Protein AF-A0AA50DZ12-F1 (afdb_monomer_lite)

Secondary structure (DSSP, 8-state):
---BS--EEE--TT---EE--BS--EEEEEEEEE-TT-S---EES--EEEEEEEEEEEE-HHHHHHH-TTTSEEEEESSS-EEEE-S--EEEEEEE-SS-EEEEEEETTEEEEEETTSEEEESSS-----S----TTSS--PPPPP-

Structure (mmCIF, N/CA/C/O backbone):
data_AF-A0AA50DZ12-F1
#
_entry.id   AF-A0AA50DZ12-F1
#
loop_
_atom_site.group_PDB
_atom_site.id
_atom_site.type_symbol
_atom_site.label_atom_id
_atom_site.label_alt_id
_atom_site.label_comp_id
_atom_site.label_asym_id
_atom_site.label_entity_id
_atom_site.label_seq_id
_atom_site.pdbx_PDB_ins_code
_atom_site.Cartn_x
_atom_site.Cartn_y
_atom_site.Cartn_z
_atom_site.occupancy
_atom_site.B_iso_or_equiv
_atom_site.auth_seq_id
_atom_site.auth_comp_id
_atom_site.auth_asym_id
_atom_site.auth_atom_id
_atom_site.pdbx_PDB_model_num
ATOM 1 N N . MET A 1 1 ? 5.243 1.453 -15.939 1.00 76.94 1 MET A N 1
ATOM 2 C CA . MET A 1 1 ? 5.339 -0.007 -15.763 1.00 76.94 1 MET A CA 1
ATOM 3 C C . MET A 1 1 ? 6.751 -0.327 -15.329 1.00 76.94 1 MET A C 1
ATOM 5 O O . MET A 1 1 ? 7.666 0.182 -15.977 1.00 76.94 1 MET A O 1
ATOM 9 N N . GLY A 1 2 ? 6.891 -1.095 -14.254 1.00 80.69 2 GLY A N 1
ATOM 10 C CA . GLY A 1 2 ? 8.146 -1.682 -13.811 1.00 80.69 2 GLY A CA 1
ATOM 11 C C . GLY A 1 2 ? 8.446 -3.001 -14.532 1.00 80.69 2 GLY A C 1
ATOM 12 O O . GLY A 1 2 ? 7.664 -3.482 -15.363 1.00 80.69 2 GLY A O 1
ATOM 13 N N . GLY A 1 3 ? 9.665 -3.485 -14.344 1.00 90.25 3 GLY A N 1
ATOM 14 C CA . GLY A 1 3 ? 10.251 -4.635 -15.013 1.00 90.25 3 GLY A CA 1
ATOM 15 C C . GLY A 1 3 ? 10.474 -5.797 -14.050 1.00 90.25 3 GLY A C 1
ATOM 16 O O . GLY A 1 3 ? 9.544 -6.297 -13.432 1.00 90.25 3 GLY A O 1
ATOM 17 N N . LEU A 1 4 ? 11.707 -6.309 -14.026 1.00 93.56 4 LEU A N 1
ATOM 18 C CA . LEU A 1 4 ? 12.169 -7.227 -12.986 1.00 93.56 4 LEU A CA 1
ATOM 19 C C . LEU A 1 4 ? 12.977 -6.428 -11.963 1.00 93.56 4 LEU A C 1
ATOM 21 O O . LEU A 1 4 ? 13.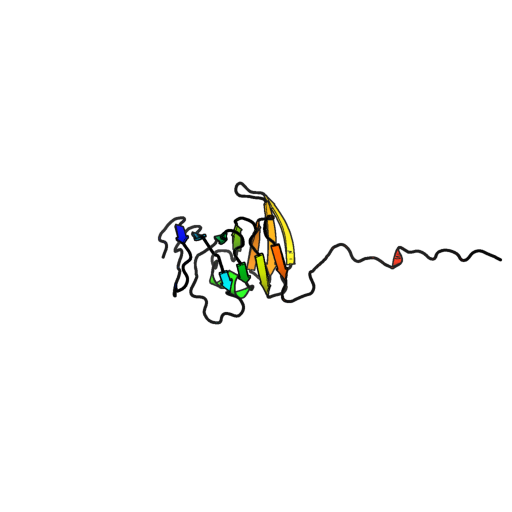810 -5.616 -12.371 1.00 93.56 4 LEU A O 1
ATOM 25 N N . GLY A 1 5 ? 12.861 -6.799 -10.692 1.00 95.50 5 GLY A N 1
ATOM 26 C CA . GLY A 1 5 ? 13.507 -6.113 -9.579 1.00 95.50 5 GLY A CA 1
ATOM 27 C C . GLY A 1 5 ? 12.595 -5.057 -8.967 1.00 95.50 5 GLY A C 1
ATOM 28 O O . GLY A 1 5 ? 11.458 -4.912 -9.381 1.00 95.50 5 GLY A O 1
ATOM 29 N N . ASP A 1 6 ? 13.121 -4.357 -7.971 1.00 96.81 6 ASP A N 1
ATOM 30 C CA . ASP A 1 6 ? 12.365 -3.374 -7.198 1.00 96.81 6 ASP A CA 1
ATOM 31 C C . ASP A 1 6 ? 12.339 -2.034 -7.949 1.00 96.81 6 ASP A C 1
ATOM 33 O O . ASP A 1 6 ? 13.391 -1.422 -8.181 1.00 96.81 6 ASP A O 1
ATOM 37 N N . ASP A 1 7 ? 11.152 -1.575 -8.338 1.00 97.31 7 ASP A N 1
ATOM 38 C CA . ASP A 1 7 ? 10.948 -0.342 -9.090 1.00 97.31 7 ASP A CA 1
ATOM 39 C C . ASP A 1 7 ? 10.317 0.775 -8.246 1.00 97.31 7 ASP A C 1
ATOM 41 O O . ASP A 1 7 ? 9.505 0.558 -7.349 1.00 97.31 7 ASP A O 1
ATOM 45 N N . ILE A 1 8 ? 10.655 2.024 -8.585 1.00 96.38 8 ILE A N 1
ATOM 46 C CA . ILE A 1 8 ? 9.970 3.218 -8.072 1.00 96.38 8 ILE A CA 1
ATOM 47 C C . ILE A 1 8 ? 9.188 3.853 -9.217 1.00 96.38 8 ILE A C 1
ATOM 49 O O . ILE A 1 8 ? 9.763 4.380 -10.175 1.00 96.38 8 ILE A O 1
ATOM 53 N N . ILE A 1 9 ? 7.867 3.848 -9.090 1.00 95.31 9 ILE A N 1
ATOM 54 C CA . ILE A 1 9 ? 6.932 4.460 -10.027 1.00 95.31 9 ILE A CA 1
ATOM 55 C C . ILE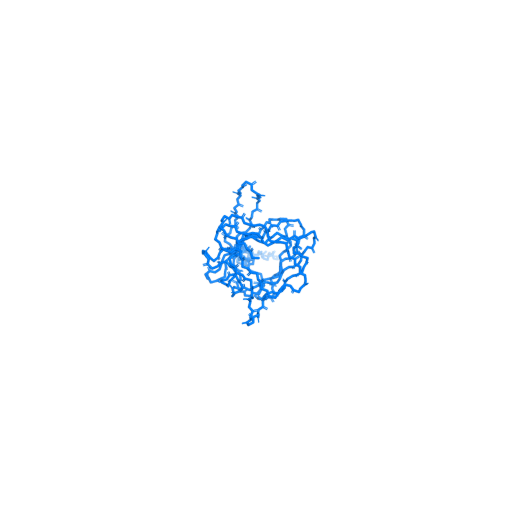 A 1 9 ? 6.376 5.722 -9.375 1.00 95.31 9 ILE A C 1
ATOM 57 O O . ILE A 1 9 ? 5.770 5.668 -8.312 1.00 95.31 9 ILE A O 1
ATOM 61 N N . TRP A 1 10 ? 6.582 6.878 -10.001 1.00 93.44 10 TRP A N 1
ATOM 62 C CA . TRP A 1 10 ? 6.047 8.140 -9.492 1.00 93.44 10 TRP A CA 1
ATOM 63 C C . TRP A 1 10 ? 4.591 8.312 -9.906 1.00 93.44 10 TRP A C 1
ATOM 65 O O . TRP A 1 10 ? 4.285 8.290 -11.096 1.00 93.44 10 TRP A O 1
ATOM 75 N N . TRP A 1 11 ? 3.723 8.515 -8.919 1.00 90.62 11 TRP A N 1
ATOM 76 C CA . TRP A 1 11 ? 2.309 8.791 -9.114 1.00 90.62 11 TRP A CA 1
ATOM 77 C C . TRP A 1 11 ? 2.101 10.091 -9.895 1.00 90.62 11 TRP A C 1
ATOM 79 O O . TRP A 1 11 ? 2.630 11.146 -9.531 1.00 90.62 11 TRP A O 1
ATOM 89 N N . SER A 1 12 ? 1.274 10.032 -10.938 1.00 84.00 12 SER A N 1
ATOM 90 C CA . SER A 1 12 ? 0.766 11.205 -11.636 1.00 84.00 12 SER A CA 1
ATOM 91 C C . SER A 1 12 ? -0.750 11.131 -11.790 1.00 84.00 12 SER A C 1
ATOM 93 O O . SER A 1 12 ? -1.331 10.096 -12.113 1.00 84.00 12 SER A O 1
ATOM 95 N N . LEU A 1 13 ? -1.415 12.278 -11.630 1.00 69.94 13 LEU A N 1
ATOM 96 C CA . LEU A 1 13 ? -2.833 12.397 -11.957 1.00 69.94 13 LEU A CA 1
ATOM 97 C C . LEU A 1 13 ? -3.034 12.102 -13.453 1.00 69.94 13 LEU A C 1
ATOM 99 O O . LEU A 1 13 ? -2.481 12.803 -14.302 1.00 69.94 13 LEU A O 1
ATOM 103 N N . GLY A 1 14 ? -3.837 11.081 -13.760 1.00 66.00 14 GLY A N 1
ATOM 104 C CA . GLY A 1 14 ? -4.123 10.638 -15.129 1.00 66.00 14 GLY A CA 1
ATOM 105 C C . GLY A 1 14 ? -3.390 9.370 -15.573 1.00 66.00 14 GLY A C 1
ATOM 106 O O . GLY A 1 14 ? -3.502 9.006 -16.742 1.00 66.00 14 GLY A O 1
ATOM 107 N N . ASP A 1 15 ? -2.660 8.695 -14.681 1.00 69.50 15 ASP A N 1
ATOM 108 C CA . ASP A 1 15 ? -2.158 7.352 -14.967 1.00 69.50 15 ASP A CA 1
ATOM 109 C C . ASP A 1 15 ? -3.325 6.354 -15.004 1.00 69.50 15 ASP A C 1
ATOM 111 O O . ASP A 1 15 ? -3.894 5.983 -13.979 1.00 69.50 15 ASP A O 1
ATOM 115 N N . ASP A 1 16 ? -3.686 5.918 -16.212 1.00 72.50 16 ASP A N 1
ATOM 116 C CA . ASP A 1 16 ? -4.801 4.987 -16.425 1.00 72.50 16 ASP A CA 1
ATOM 117 C C . ASP A 1 16 ? -4.441 3.535 -16.066 1.00 72.50 16 ASP A C 1
ATOM 119 O O . ASP A 1 16 ? -5.340 2.708 -15.899 1.00 72.50 16 ASP A O 1
ATOM 123 N N . PHE A 1 17 ? -3.143 3.207 -15.996 1.00 89.12 17 PHE A N 1
ATOM 124 C CA . PHE A 1 17 ? -2.638 1.860 -15.721 1.00 89.12 17 PHE A CA 1
ATOM 125 C C . PHE A 1 17 ? -1.211 1.866 -15.151 1.00 89.12 17 PHE A C 1
ATOM 127 O O . PHE A 1 17 ? -0.288 2.414 -15.761 1.00 89.12 17 PHE A O 1
ATOM 134 N N . ILE A 1 18 ? -1.018 1.179 -14.025 1.00 92.69 18 ILE A N 1
ATOM 135 C CA . ILE A 1 18 ? 0.263 0.972 -13.348 1.00 92.69 18 ILE A CA 1
ATOM 136 C C . ILE A 1 18 ? 0.452 -0.528 -13.095 1.00 92.69 18 ILE A C 1
ATOM 138 O O . ILE A 1 18 ? -0.447 -1.224 -12.632 1.00 92.69 18 ILE A O 1
ATOM 142 N N . ASP A 1 19 ? 1.647 -1.015 -13.403 1.00 94.38 19 ASP A N 1
ATOM 143 C CA . ASP A 1 19 ? 2.075 -2.397 -13.184 1.00 94.38 19 ASP A CA 1
ATOM 144 C C . ASP A 1 19 ? 3.520 -2.340 -12.701 1.00 94.38 19 ASP A C 1
ATOM 146 O O . ASP A 1 19 ? 4.350 -1.816 -13.453 1.00 94.38 19 ASP A O 1
ATOM 150 N N . GLY A 1 20 ? 3.808 -2.772 -11.473 1.00 95.50 20 GLY A N 1
ATOM 151 C CA . GLY A 1 20 ? 5.180 -2.814 -10.949 1.00 95.50 20 GLY A CA 1
ATOM 152 C C . GLY A 1 20 ? 6.013 -3.933 -11.566 1.00 95.50 20 GLY A C 1
ATOM 153 O O . GLY A 1 20 ? 7.197 -3.757 -11.804 1.00 95.50 20 GLY A O 1
ATOM 154 N N . GLY A 1 21 ? 5.371 -5.003 -12.037 1.00 95.38 21 GLY A N 1
ATOM 155 C CA . GLY A 1 21 ? 6.087 -6.135 -12.606 1.00 95.38 21 GLY A CA 1
ATOM 156 C C . GLY A 1 21 ? 6.418 -7.152 -11.524 1.00 95.38 21 GLY A C 1
ATOM 157 O O . GLY A 1 21 ? 5.502 -7.675 -10.897 1.00 95.38 21 GLY A O 1
ATOM 158 N N . GLY A 1 22 ? 7.684 -7.548 -11.403 1.00 93.81 22 GLY A N 1
ATOM 159 C CA . GLY A 1 22 ? 8.094 -8.521 -10.393 1.00 93.81 22 GLY A CA 1
ATOM 160 C C . GLY A 1 22 ? 9.244 -7.994 -9.560 1.00 93.81 22 GLY A C 1
ATOM 161 O O . GLY A 1 22 ? 10.278 -7.662 -10.122 1.00 93.81 22 GLY A O 1
ATOM 162 N N . 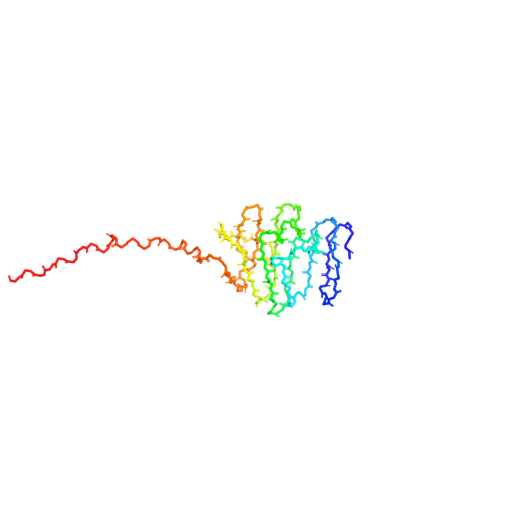GLY A 1 23 ? 9.117 -8.051 -8.242 1.00 95.50 23 GLY A N 1
ATOM 163 C CA . GLY A 1 23 ? 10.026 -7.402 -7.304 1.00 95.50 23 GLY A CA 1
ATOM 164 C C . GLY A 1 23 ? 9.233 -6.965 -6.080 1.00 95.50 23 GLY A C 1
ATOM 165 O O . GLY A 1 23 ? 8.169 -7.520 -5.816 1.00 95.50 23 GLY A O 1
ATOM 166 N N . THR A 1 24 ? 9.770 -6.024 -5.314 1.00 95.81 24 THR A N 1
ATOM 167 C CA . THR A 1 24 ? 9.013 -5.229 -4.342 1.00 95.81 24 THR A CA 1
ATOM 168 C C . THR A 1 24 ? 8.953 -3.798 -4.850 1.00 95.81 24 THR A C 1
ATOM 170 O O . THR A 1 24 ? 9.940 -3.066 -4.785 1.00 95.81 24 THR A O 1
ATOM 173 N N . ASP A 1 25 ? 7.798 -3.403 -5.366 1.00 97.69 25 ASP A N 1
ATOM 174 C CA . ASP A 1 25 ? 7.641 -2.164 -6.115 1.00 97.69 25 ASP A CA 1
ATOM 175 C C . ASP A 1 25 ? 6.987 -1.061 -5.280 1.00 97.69 25 ASP A C 1
ATOM 177 O O . ASP A 1 25 ? 6.135 -1.295 -4.417 1.00 97.69 25 ASP A O 1
ATOM 181 N N . THR A 1 26 ? 7.388 0.181 -5.550 1.00 97.31 26 THR A N 1
ATOM 182 C CA . THR A 1 26 ? 6.925 1.378 -4.844 1.00 97.31 26 THR A CA 1
ATOM 183 C C . THR A 1 26 ? 6.158 2.314 -5.768 1.00 97.31 26 THR A C 1
ATOM 185 O O . THR A 1 26 ? 6.696 2.790 -6.768 1.00 97.31 26 THR A O 1
ATOM 188 N N . LEU A 1 27 ? 4.932 2.674 -5.386 1.00 96.75 27 LEU A N 1
ATOM 189 C CA . LEU A 1 27 ? 4.218 3.824 -5.938 1.00 96.75 27 LEU A CA 1
ATOM 190 C C . LEU A 1 27 ? 4.481 5.052 -5.057 1.00 96.75 27 LEU A C 1
ATOM 192 O O . LEU A 1 27 ? 4.040 5.110 -3.911 1.00 96.75 27 LEU A O 1
ATOM 196 N N . ALA A 1 28 ? 5.211 6.030 -5.589 1.00 96.00 28 ALA A N 1
ATOM 197 C CA . ALA A 1 28 ? 5.754 7.155 -4.834 1.00 96.00 28 ALA A CA 1
ATOM 198 C C . ALA A 1 28 ? 5.119 8.506 -5.167 1.00 96.00 28 ALA A C 1
ATOM 200 O O . ALA A 1 28 ? 4.686 8.754 -6.290 1.00 96.00 28 ALA A O 1
ATOM 201 N N . GLY A 1 29 ? 5.140 9.420 -4.194 1.00 94.69 29 GLY A N 1
ATOM 202 C CA . GLY A 1 29 ? 4.676 10.799 -4.367 1.00 94.69 29 GLY A CA 1
ATOM 203 C C . GLY A 1 29 ? 3.154 10.924 -4.390 1.00 94.69 29 GLY A C 1
ATOM 204 O O . GLY A 1 29 ? 2.613 11.825 -5.033 1.00 94.69 29 GLY A O 1
ATOM 205 N N . ILE A 1 30 ? 2.454 10.015 -3.711 1.00 94.50 30 ILE A N 1
ATOM 206 C CA . ILE A 1 30 ? 0.995 10.012 -3.670 1.00 94.50 30 ILE A CA 1
ATOM 207 C C . ILE A 1 30 ? 0.515 11.208 -2.843 1.00 94.50 30 ILE A C 1
ATOM 209 O O . ILE A 1 30 ? 0.683 11.241 -1.626 1.00 94.50 30 ILE A O 1
ATOM 213 N N . GLN A 1 31 ? -0.086 12.195 -3.511 1.00 93.56 31 GLN A N 1
ATOM 214 C CA . GLN A 1 31 ? -0.751 13.317 -2.842 1.00 93.56 31 GLN A CA 1
ATOM 215 C C . GLN A 1 31 ? -2.208 12.995 -2.499 1.00 93.56 31 GLN A C 1
ATOM 217 O O . GLN A 1 31 ? -2.703 13.406 -1.456 1.00 93.56 31 GLN A O 1
ATOM 222 N N . LEU A 1 32 ? -2.898 12.310 -3.411 1.00 92.06 32 LEU A N 1
ATOM 223 C CA . LEU A 1 32 ? -4.284 11.888 -3.261 1.00 92.06 32 LEU A CA 1
ATOM 224 C C . LEU A 1 32 ? -4.517 10.657 -4.135 1.00 92.06 32 LEU A C 1
ATOM 226 O O . LEU A 1 32 ? -4.278 10.717 -5.346 1.00 92.06 32 LEU A O 1
ATOM 230 N N . LEU A 1 33 ? -5.010 9.575 -3.538 1.00 91.94 33 LEU A N 1
ATOM 231 C CA . LEU A 1 33 ? -5.410 8.364 -4.250 1.00 91.94 33 LEU A CA 1
ATOM 232 C C . LEU A 1 33 ? -6.570 7.680 -3.518 1.00 91.94 33 LEU A C 1
ATOM 234 O O . LEU A 1 33 ? -6.435 7.248 -2.379 1.00 91.94 33 LEU A O 1
ATOM 238 N N . ASN A 1 34 ? -7.718 7.563 -4.180 1.00 92.12 34 ASN A N 1
ATOM 239 C CA . ASN A 1 34 ? -8.863 6.825 -3.655 1.00 92.12 34 ASN A CA 1
ATOM 240 C C . ASN A 1 34 ? -9.065 5.555 -4.479 1.00 92.12 34 ASN A C 1
ATOM 242 O O . ASN A 1 34 ? -9.272 5.630 -5.691 1.00 92.12 34 ASN A O 1
ATOM 246 N N . LEU A 1 35 ? -8.987 4.412 -3.809 1.00 91.94 35 LEU A N 1
ATOM 247 C CA . LEU A 1 35 ? -9.143 3.088 -4.401 1.00 91.94 35 LEU A CA 1
ATOM 248 C C . LEU A 1 35 ? -10.301 2.304 -3.788 1.00 91.94 35 LEU A C 1
ATOM 250 O O . LEU A 1 35 ? -10.641 1.243 -4.305 1.00 91.94 35 LEU A O 1
ATOM 254 N N . ALA A 1 36 ? -10.904 2.815 -2.717 1.00 86.38 36 ALA A N 1
ATOM 255 C CA . ALA A 1 36 ? -11.984 2.125 -2.044 1.00 86.38 36 ALA A CA 1
ATOM 256 C C . ALA A 1 36 ? -13.258 2.115 -2.896 1.00 86.38 36 ALA A C 1
ATOM 258 O O . ALA A 1 36 ? -13.565 3.085 -3.593 1.00 86.38 36 ALA A O 1
ATOM 259 N N . GLU A 1 37 ? -13.990 1.004 -2.838 1.00 82.31 37 GLU A N 1
ATOM 260 C CA . GLU A 1 37 ? -15.198 0.722 -3.621 1.00 82.31 37 GLU A CA 1
ATOM 261 C C . GLU A 1 37 ? -14.992 0.833 -5.147 1.00 82.31 37 GLU A C 1
ATOM 263 O O . GLU A 1 37 ? -15.956 0.889 -5.916 1.00 82.31 37 GLU A O 1
ATOM 268 N N . SER A 1 38 ? -13.740 0.861 -5.617 1.00 81.44 38 SER A N 1
ATOM 269 C CA . SER A 1 38 ? -13.442 0.965 -7.041 1.00 81.44 38 SER A CA 1
ATOM 270 C C . SER A 1 38 ? -13.681 -0.374 -7.736 1.00 81.44 38 SER A C 1
ATOM 272 O O . SER A 1 38 ? -12.988 -1.359 -7.488 1.00 81.44 38 SER A O 1
ATOM 274 N N . GLU A 1 39 ? -14.629 -0.406 -8.675 1.00 72.88 39 GLU A N 1
ATOM 275 C CA . GLU A 1 39 ? -14.889 -1.593 -9.504 1.00 72.88 39 GLU A CA 1
ATOM 276 C C . GLU A 1 39 ? -13.747 -1.890 -10.495 1.00 72.88 39 GLU A C 1
ATOM 278 O O . GLU A 1 39 ? -13.651 -2.997 -11.029 1.00 72.88 39 GLU A O 1
ATOM 283 N N . THR A 1 40 ? -12.878 -0.908 -10.761 1.00 77.69 40 THR A N 1
ATOM 284 C CA . THR A 1 40 ? -11.760 -1.027 -11.704 1.00 77.69 40 THR A CA 1
ATOM 285 C C . THR A 1 40 ? -10.497 -0.410 -11.120 1.00 77.69 40 THR A C 1
ATOM 287 O O . THR A 1 40 ? -10.258 0.793 -11.244 1.00 77.69 40 THR A O 1
ATOM 290 N N . ILE A 1 41 ? -9.666 -1.248 -10.506 1.00 83.12 41 ILE A N 1
ATOM 291 C CA . ILE A 1 41 ? -8.330 -0.866 -10.050 1.00 83.12 41 ILE A CA 1
ATOM 292 C C . ILE A 1 41 ? -7.326 -1.274 -11.125 1.00 83.12 41 ILE A C 1
ATOM 294 O O . ILE A 1 41 ? -7.123 -2.456 -11.389 1.00 83.12 41 ILE A O 1
ATOM 298 N N . ASN A 1 42 ? -6.704 -0.279 -11.755 1.00 88.94 42 ASN A N 1
ATOM 299 C CA . ASN A 1 42 ? -5.704 -0.477 -12.808 1.00 88.94 42 ASN A CA 1
ATOM 300 C C . ASN A 1 42 ? -4.265 -0.340 -12.284 1.00 88.94 42 ASN A C 1
ATOM 302 O O . ASN A 1 42 ? -3.355 -0.056 -13.057 1.00 88.94 42 ASN A O 1
ATOM 306 N N . ILE A 1 43 ? -4.067 -0.505 -10.978 1.00 92.75 43 ILE A N 1
ATOM 307 C CA 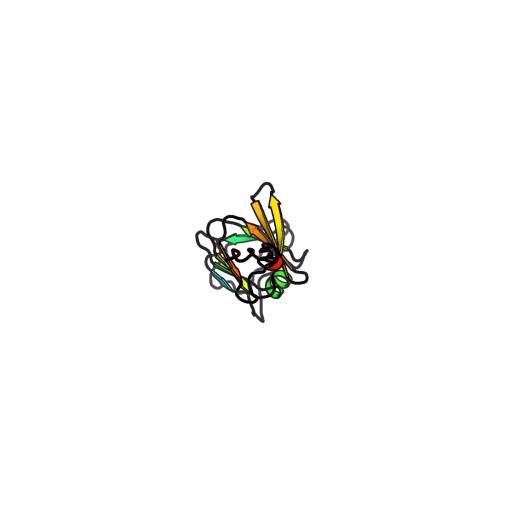. ILE A 1 43 ? -2.766 -0.506 -10.307 1.00 92.75 43 ILE A CA 1
ATOM 308 C C . ILE A 1 43 ? -2.537 -1.930 -9.798 1.00 92.75 43 ILE A C 1
ATOM 310 O O . ILE A 1 43 ? -3.425 -2.481 -9.150 1.00 92.75 43 ILE A O 1
ATOM 314 N N . LYS A 1 44 ? -1.390 -2.540 -10.104 1.00 94.06 44 LYS A N 1
ATOM 315 C CA . LYS A 1 44 ? -1.046 -3.888 -9.629 1.00 94.06 44 LYS A CA 1
ATOM 316 C C . LYS A 1 44 ? 0.457 -4.107 -9.497 1.00 94.06 44 LYS A C 1
ATOM 318 O O . LYS A 1 44 ? 1.232 -3.405 -10.144 1.00 94.06 44 LYS A O 1
ATOM 323 N N . GLY A 1 45 ? 0.822 -5.118 -8.713 1.00 96.12 45 GLY A N 1
ATOM 324 C CA . GLY A 1 45 ? 2.210 -5.436 -8.380 1.00 96.12 45 GLY A CA 1
ATOM 325 C C . GLY A 1 45 ? 2.877 -4.254 -7.695 1.00 96.12 45 GLY A C 1
ATOM 326 O O . GLY A 1 45 ? 3.877 -3.778 -8.195 1.00 96.12 45 GLY A O 1
ATOM 327 N N . ILE A 1 46 ? 2.225 -3.665 -6.692 1.00 97.62 46 ILE A N 1
ATOM 328 C CA . ILE A 1 46 ? 2.808 -2.600 -5.877 1.00 97.62 46 ILE A CA 1
ATOM 329 C C . ILE A 1 46 ? 2.663 -3.010 -4.421 1.00 97.62 46 ILE A C 1
ATOM 331 O O . ILE A 1 46 ? 1.549 -3.130 -3.915 1.00 97.62 46 ILE A O 1
ATOM 335 N N . GLU A 1 47 ? 3.784 -3.159 -3.732 1.00 97.81 47 GLU A N 1
ATOM 336 C CA . GLU A 1 47 ? 3.825 -3.597 -2.337 1.00 97.81 47 GLU A CA 1
ATOM 337 C C . GLU A 1 47 ? 4.031 -2.418 -1.382 1.00 97.81 47 GLU A C 1
ATOM 339 O O . GLU A 1 47 ? 3.760 -2.539 -0.185 1.00 97.81 47 GLU A O 1
ATOM 344 N N . ILE A 1 48 ? 4.480 -1.270 -1.901 1.00 97.62 48 ILE A N 1
ATOM 345 C CA . ILE A 1 48 ? 4.762 -0.069 -1.117 1.00 97.62 48 ILE A CA 1
ATOM 346 C C . ILE A 1 48 ? 4.061 1.149 -1.717 1.00 97.62 48 ILE A C 1
ATOM 348 O O . ILE A 1 48 ? 4.257 1.511 -2.877 1.00 97.62 48 ILE A O 1
ATOM 352 N N . PHE A 1 49 ? 3.290 1.846 -0.891 1.00 97.81 49 PHE A N 1
ATOM 353 C CA . PHE A 1 49 ? 2.833 3.205 -1.150 1.00 97.81 49 PHE A CA 1
ATOM 354 C C . PHE A 1 49 ? 3.684 4.185 -0.355 1.00 97.81 49 PHE A C 1
ATOM 356 O O . PHE A 1 49 ? 3.660 4.189 0.871 1.00 97.81 49 PHE A O 1
ATOM 363 N N . GLN A 1 50 ? 4.392 5.055 -1.067 1.00 97.06 50 GLN A N 1
ATOM 364 C CA . GLN A 1 50 ? 5.154 6.150 -0.486 1.00 97.06 50 GLN A CA 1
ATOM 365 C C . GLN A 1 50 ? 4.365 7.451 -0.671 1.00 97.06 50 GLN A C 1
ATOM 367 O O . GLN A 1 50 ? 4.286 8.009 -1.776 1.00 97.06 50 GLN A O 1
ATOM 372 N N . LEU A 1 51 ? 3.772 7.942 0.417 1.00 96.88 51 LEU A N 1
ATOM 373 C CA . LEU A 1 51 ? 2.988 9.174 0.414 1.00 96.88 51 LEU A CA 1
ATOM 374 C C . LEU A 1 51 ? 3.893 10.402 0.260 1.00 96.88 51 LEU A C 1
ATOM 376 O O . LEU A 1 51 ? 5.044 10.417 0.706 1.00 96.88 51 LEU A O 1
ATOM 380 N N . ALA A 1 52 ? 3.364 11.438 -0.394 1.00 94.56 52 ALA A N 1
ATOM 381 C CA . ALA A 1 52 ? 3.917 12.785 -0.299 1.00 94.56 52 ALA A CA 1
ATOM 382 C C . ALA A 1 52 ? 3.603 13.392 1.084 1.00 94.56 52 ALA A C 1
ATOM 384 O O . ALA A 1 52 ? 2.778 12.858 1.824 1.00 94.56 52 ALA A O 1
ATOM 385 N N . ASP A 1 53 ? 4.229 14.526 1.418 1.00 92.62 53 ASP A N 1
ATOM 386 C CA . ASP A 1 53 ? 3.903 15.271 2.644 1.00 92.62 53 ASP A CA 1
ATOM 387 C C . ASP A 1 53 ? 2.408 15.627 2.670 1.00 92.62 53 ASP A C 1
ATOM 389 O O . ASP A 1 53 ? 1.875 16.177 1.698 1.00 92.62 53 ASP A O 1
ATOM 393 N N . ALA A 1 54 ? 1.733 15.266 3.763 1.00 93.94 54 ALA A N 1
ATOM 394 C CA . ALA A 1 54 ? 0.278 15.367 3.903 1.00 93.94 54 ALA A CA 1
ATOM 395 C C . ALA A 1 54 ? -0.514 14.682 2.764 1.00 93.94 54 ALA A C 1
ATOM 397 O O . ALA A 1 54 ? -1.576 15.155 2.356 1.00 93.94 54 ALA A O 1
ATOM 398 N N . GLY A 1 55 ? 0.020 13.593 2.203 1.00 95.25 55 GLY A N 1
ATOM 399 C CA . GLY A 1 55 ? -0.666 12.775 1.209 1.00 95.25 55 GLY A CA 1
ATOM 400 C C . GLY A 1 55 ? -1.868 12.036 1.797 1.00 95.25 55 GLY A C 1
ATOM 401 O O . GLY A 1 55 ? -1.846 11.614 2.951 1.00 95.25 55 GLY A O 1
ATOM 402 N N . GLU A 1 56 ? -2.911 11.848 0.995 1.00 95.56 56 GLU A N 1
ATOM 403 C CA . GLU A 1 56 ? -4.136 11.165 1.413 1.00 95.56 56 GLU A CA 1
ATOM 404 C C . GLU A 1 56 ? -4.387 9.910 0.576 1.00 95.56 56 GLU A C 1
ATOM 406 O O . GLU A 1 56 ? -4.339 9.944 -0.659 1.00 95.56 56 GLU A O 1
ATOM 411 N N . VAL A 1 57 ? -4.713 8.804 1.244 1.00 96.06 57 VAL A N 1
ATOM 412 C CA . VAL A 1 57 ? -5.156 7.578 0.573 1.00 96.06 57 VAL A CA 1
ATOM 413 C C . VAL A 1 57 ? -6.425 7.023 1.191 1.00 96.06 57 VAL A C 1
ATOM 415 O O . VAL A 1 57 ? -6.597 7.048 2.406 1.00 96.06 57 VAL A O 1
ATOM 418 N N . VAL A 1 58 ? -7.316 6.509 0.348 1.00 95.38 58 VAL A N 1
ATOM 419 C CA . VAL A 1 58 ? -8.542 5.825 0.773 1.00 95.38 58 VAL A CA 1
ATOM 420 C C . VAL A 1 58 ? -8.495 4.395 0.255 1.00 95.38 58 VAL A C 1
ATOM 422 O O . VAL A 1 58 ? -8.379 4.182 -0.955 1.00 95.38 58 VAL A O 1
ATOM 425 N N . LEU A 1 59 ? -8.557 3.429 1.169 1.00 96.25 59 LEU A N 1
ATOM 426 C CA . LEU A 1 59 ? -8.337 2.010 0.895 1.00 96.25 59 LEU A CA 1
ATOM 427 C C . LEU A 1 59 ? -9.446 1.150 1.503 1.00 96.25 59 LEU A C 1
ATOM 429 O O . LEU A 1 59 ? -10.030 1.491 2.531 1.00 96.25 59 LEU A O 1
ATOM 433 N N . ASP A 1 60 ? -9.687 0.009 0.872 1.00 94.50 60 ASP A N 1
ATOM 434 C CA . ASP A 1 60 ? -10.501 -1.093 1.378 1.00 94.50 60 ASP A CA 1
ATOM 435 C C . ASP A 1 60 ? -9.728 -2.416 1.223 1.00 94.50 60 ASP A C 1
ATOM 437 O O . ASP A 1 60 ? -8.617 -2.448 0.678 1.00 94.50 60 ASP A O 1
ATOM 441 N N . GLN A 1 61 ? -10.282 -3.523 1.721 1.00 95.38 61 GLN A N 1
ATOM 442 C CA . GLN A 1 61 ? -9.673 -4.845 1.579 1.00 95.38 61 GLN A CA 1
ATOM 443 C C . GLN A 1 61 ? -9.463 -5.203 0.100 1.00 95.38 61 GLN A C 1
ATOM 445 O O . GLN A 1 61 ? -8.416 -5.742 -0.267 1.00 95.38 61 GLN A O 1
ATOM 450 N N . ALA A 1 62 ? -10.453 -4.927 -0.753 1.00 94.19 62 ALA A N 1
ATOM 451 C CA . ALA A 1 62 ? -10.423 -5.299 -2.164 1.00 94.19 62 ALA A CA 1
ATOM 452 C C . ALA A 1 62 ? -9.265 -4.624 -2.919 1.00 94.19 62 ALA A C 1
ATOM 454 O O . ALA A 1 62 ? -8.622 -5.268 -3.752 1.00 94.19 62 ALA A O 1
ATOM 455 N N . ALA A 1 63 ? -8.947 -3.374 -2.582 1.00 95.12 63 ALA A N 1
ATOM 456 C CA . ALA A 1 63 ? -7.843 -2.628 -3.160 1.00 95.12 63 ALA A CA 1
ATOM 457 C C . ALA A 1 63 ? -6.494 -3.288 -2.886 1.00 95.12 63 ALA A C 1
ATOM 459 O O . ALA A 1 63 ? -5.690 -3.431 -3.805 1.00 95.12 63 ALA A O 1
ATOM 460 N N . ILE A 1 64 ? -6.260 -3.763 -1.662 1.00 96.31 64 ILE A N 1
ATOM 461 C CA . ILE A 1 64 ? -4.991 -4.416 -1.310 1.00 96.31 64 ILE A CA 1
ATOM 462 C C . ILE A 1 64 ? -4.829 -5.732 -2.070 1.00 96.31 64 ILE A C 1
ATOM 464 O O . ILE A 1 64 ? -3.764 -5.996 -2.623 1.00 96.31 64 ILE A O 1
ATOM 468 N N . LEU A 1 65 ? -5.902 -6.524 -2.163 1.00 95.38 65 LEU A N 1
ATOM 469 C CA . LEU A 1 65 ? -5.897 -7.789 -2.904 1.00 95.38 65 LEU A CA 1
ATOM 470 C C . LEU A 1 65 ? -5.666 -7.596 -4.410 1.00 95.38 65 LEU A C 1
ATOM 472 O O . LEU A 1 65 ? -5.131 -8.486 -5.070 1.00 95.38 65 LEU A O 1
ATOM 476 N N . ALA A 1 66 ? -6.082 -6.456 -4.964 1.00 94.50 66 ALA A N 1
ATOM 477 C CA . ALA A 1 66 ? -5.851 -6.122 -6.365 1.00 94.50 66 ALA A CA 1
ATOM 478 C C . ALA A 1 66 ? -4.428 -5.596 -6.618 1.00 94.50 66 ALA A C 1
ATOM 480 O O . ALA A 1 66 ? -3.816 -5.938 -7.631 1.00 94.50 66 ALA A O 1
ATOM 481 N N . ILE A 1 67 ? -3.914 -4.764 -5.709 1.00 95.81 67 ILE A N 1
ATOM 482 C CA . ILE A 1 67 ? -2.684 -3.992 -5.915 1.00 95.81 67 ILE A CA 1
ATOM 483 C C . ILE A 1 67 ? -1.440 -4.781 -5.522 1.00 95.81 67 ILE A C 1
ATOM 485 O O . ILE A 1 67 ? -0.476 -4.781 -6.283 1.00 95.81 67 ILE A O 1
ATOM 489 N N . ALA A 1 68 ? -1.487 -5.498 -4.401 1.00 95.94 68 ALA A N 1
ATOM 490 C CA . ALA A 1 68 ? -0.386 -6.301 -3.871 1.00 95.94 68 ALA A CA 1
ATOM 491 C C . ALA A 1 68 ? -0.775 -7.794 -3.824 1.00 95.94 68 ALA A C 1
ATOM 493 O O . ALA A 1 68 ? -0.833 -8.388 -2.742 1.00 95.94 68 ALA A O 1
ATOM 494 N N . PRO A 1 69 ? -1.107 -8.426 -4.970 1.00 90.56 69 PRO A N 1
ATOM 495 C CA . PRO A 1 69 ? -1.650 -9.787 -4.989 1.00 90.56 69 PRO A CA 1
ATOM 496 C C . PRO A 1 69 ? -0.644 -10.838 -4.496 1.00 90.56 69 PRO A C 1
ATOM 498 O O . PRO A 1 69 ? -1.030 -11.922 -4.051 1.00 90.56 69 PRO A O 1
ATOM 501 N N . ASP A 1 70 ? 0.651 -10.523 -4.549 1.00 88.62 70 ASP A N 1
ATOM 502 C CA . ASP A 1 70 ? 1.715 -11.384 -4.055 1.00 88.62 70 ASP A CA 1
ATOM 503 C C . ASP A 1 70 ? 1.883 -11.191 -2.544 1.00 88.62 70 ASP A C 1
ATOM 505 O O . ASP A 1 70 ? 2.693 -10.415 -2.047 1.00 88.62 70 ASP A O 1
ATOM 509 N N . GLY A 1 71 ? 1.074 -11.932 -1.787 1.00 91.25 71 GLY A N 1
ATOM 510 C CA . GLY A 1 71 ? 1.114 -11.944 -0.324 1.00 91.25 71 GLY A CA 1
ATOM 511 C C . GLY A 1 71 ? 0.061 -11.068 0.348 1.00 91.25 71 GLY A C 1
ATOM 512 O O . GLY A 1 71 ? -0.071 -11.165 1.566 1.00 91.25 71 GLY A O 1
ATOM 513 N N . ASN A 1 72 ? -0.723 -10.299 -0.417 1.00 96.88 72 ASN A N 1
ATOM 514 C CA . ASN A 1 72 ? -1.827 -9.465 0.072 1.00 96.88 72 ASN A CA 1
ATOM 515 C C . ASN A 1 72 ? -1.393 -8.437 1.128 1.00 96.88 72 ASN A C 1
ATOM 517 O O . ASN A 1 72 ? -2.159 -8.115 2.040 1.00 96.88 72 ASN A O 1
ATOM 521 N N . ILE A 1 73 ? -0.152 -7.958 1.044 1.00 96.56 73 ILE A N 1
ATOM 522 C CA . ILE A 1 73 ? 0.429 -7.015 1.999 1.00 96.56 73 ILE A CA 1
ATOM 523 C C . ILE A 1 73 ? 0.758 -5.722 1.264 1.00 96.56 73 ILE A C 1
ATOM 525 O O . ILE A 1 73 ? 1.552 -5.740 0.331 1.00 96.56 73 ILE A O 1
ATOM 529 N N . LEU A 1 74 ? 0.212 -4.606 1.742 1.00 98.19 74 LEU A N 1
ATOM 530 C CA . LEU A 1 74 ? 0.639 -3.270 1.333 1.00 98.19 74 LEU A CA 1
ATOM 531 C C . LEU A 1 74 ? 1.309 -2.561 2.517 1.00 98.19 74 LEU A C 1
ATOM 533 O O . LEU A 1 74 ? 0.759 -2.512 3.624 1.00 98.19 74 LEU A O 1
ATOM 537 N N . ARG A 1 75 ? 2.497 -2.002 2.283 1.00 97.62 75 ARG A N 1
ATOM 538 C CA . ARG A 1 75 ? 3.175 -1.089 3.206 1.00 97.62 75 ARG A CA 1
ATOM 539 C C . ARG A 1 75 ? 2.862 0.354 2.817 1.00 97.62 75 ARG A C 1
ATOM 541 O O . ARG A 1 75 ? 2.882 0.687 1.637 1.00 97.62 75 ARG A O 1
ATOM 548 N N . ILE A 1 76 ? 2.558 1.194 3.798 1.00 97.62 76 ILE A N 1
ATOM 549 C CA . ILE A 1 76 ? 2.349 2.632 3.618 1.00 97.62 76 ILE A CA 1
ATOM 550 C C . ILE A 1 76 ? 3.436 3.358 4.400 1.00 97.62 76 ILE A C 1
ATOM 552 O O . ILE A 1 76 ? 3.573 3.146 5.606 1.00 97.62 76 ILE A O 1
ATOM 556 N N . GLU A 1 77 ? 4.193 4.178 3.684 1.00 96.75 77 GLU A N 1
ATOM 557 C CA . GLU A 1 77 ? 5.353 4.923 4.166 1.00 96.75 77 GLU A CA 1
ATOM 558 C C . GLU A 1 77 ? 5.245 6.410 3.857 1.00 96.75 77 GLU A C 1
ATOM 560 O O . GLU A 1 77 ? 4.523 6.848 2.950 1.00 96.75 77 GLU A O 1
ATOM 565 N N . GLY A 1 78 ? 6.084 7.174 4.552 1.00 90.19 78 GLY A N 1
ATOM 566 C CA . GLY A 1 78 ? 6.252 8.603 4.379 1.00 90.19 78 GLY A CA 1
ATOM 567 C C . GLY A 1 78 ? 5.858 9.377 5.616 1.00 90.19 78 GLY A C 1
ATOM 568 O O . GLY A 1 78 ? 5.606 8.836 6.686 1.00 90.19 78 GLY A O 1
ATOM 569 N N . ASP A 1 79 ? 5.784 10.692 5.452 1.00 82.44 79 ASP A N 1
ATOM 570 C CA . ASP A 1 79 ? 5.573 11.586 6.580 1.00 82.44 79 ASP A CA 1
ATOM 571 C C . ASP A 1 79 ? 4.190 12.240 6.525 1.00 82.44 79 ASP A C 1
ATOM 573 O O . ASP A 1 79 ? 3.770 12.777 5.499 1.00 82.44 79 ASP A O 1
ATOM 577 N N . ASN A 1 80 ? 3.503 12.232 7.673 1.00 87.38 80 ASN A N 1
ATOM 578 C CA . ASN A 1 80 ? 2.318 13.043 7.986 1.00 87.38 80 ASN A CA 1
ATOM 579 C C . ASN A 1 80 ? 1.115 12.893 7.033 1.00 87.38 80 ASN A C 1
ATOM 581 O O . ASN A 1 80 ? 0.259 13.774 6.979 1.00 87.38 80 ASN A O 1
ATOM 585 N N . GLY A 1 81 ? 1.047 11.810 6.258 1.00 95.81 81 GLY A N 1
ATOM 586 C CA . GLY A 1 81 ? -0.132 11.483 5.454 1.00 95.81 81 GLY A CA 1
ATOM 587 C C . GLY A 1 81 ? -1.334 11.018 6.286 1.00 95.81 81 GLY A C 1
ATOM 588 O O . GLY A 1 81 ? -1.194 10.657 7.456 1.00 95.81 81 GLY A O 1
ATOM 589 N N . THR A 1 82 ? -2.513 10.990 5.663 1.00 97.06 82 THR A N 1
ATOM 590 C CA . THR A 1 82 ? -3.752 10.464 6.253 1.00 97.06 82 THR A CA 1
ATOM 591 C C . THR A 1 82 ? -4.268 9.266 5.459 1.00 97.06 82 THR A C 1
ATOM 593 O O . THR A 1 82 ? -4.456 9.337 4.243 1.00 97.06 82 THR A O 1
ATOM 596 N N . ILE A 1 83 ? -4.529 8.163 6.160 1.00 97.44 83 ILE A N 1
ATOM 597 C CA . ILE A 1 83 ? -5.071 6.932 5.589 1.00 97.44 83 ILE A CA 1
ATOM 598 C C . ILE A 1 83 ? -6.516 6.781 6.048 1.00 97.44 83 ILE A C 1
ATOM 600 O O . ILE A 1 83 ? -6.801 6.661 7.240 1.00 97.44 83 ILE A O 1
ATOM 604 N N . TYR A 1 84 ? -7.428 6.729 5.087 1.00 96.56 84 TYR A N 1
ATOM 605 C CA . TYR A 1 84 ? -8.830 6.425 5.311 1.00 96.56 84 TYR A CA 1
ATOM 606 C C . TYR A 1 84 ? -9.097 4.954 4.991 1.00 96.56 84 TYR A C 1
ATOM 608 O O . TYR A 1 84 ? -8.825 4.499 3.879 1.00 96.56 84 TYR A O 1
ATOM 616 N N . LEU A 1 85 ? -9.636 4.215 5.956 1.00 95.88 85 LEU A N 1
ATOM 617 C CA . LEU A 1 85 ? -9.877 2.780 5.842 1.00 95.88 85 LEU A CA 1
ATOM 618 C C . LEU A 1 85 ? -11.376 2.473 5.843 1.00 95.88 85 LEU A C 1
ATOM 620 O O . LEU A 1 85 ? -12.068 2.725 6.832 1.00 95.88 85 LEU A O 1
ATOM 624 N N . ASN A 1 86 ? -11.852 1.913 4.732 1.00 92.94 86 ASN A N 1
ATOM 625 C CA . ASN A 1 86 ? -13.141 1.235 4.612 1.00 92.94 86 ASN A CA 1
ATOM 626 C C . ASN A 1 86 ? -12.954 -0.261 4.921 1.00 92.94 86 ASN A C 1
ATOM 628 O O . ASN A 1 86 ? -11.873 -0.792 4.683 1.00 92.94 86 ASN A O 1
ATOM 632 N N . ASP A 1 87 ? -14.004 -0.927 5.402 1.00 92.38 87 ASP A N 1
ATOM 633 C CA . ASP A 1 87 ? -14.027 -2.287 5.978 1.00 92.38 87 ASP A CA 1
ATOM 634 C C . ASP A 1 87 ? -13.632 -2.378 7.463 1.00 92.38 87 ASP A C 1
ATOM 636 O O . ASP A 1 87 ? -13.166 -1.424 8.088 1.00 92.38 87 ASP A O 1
ATOM 640 N N . ASP A 1 88 ? -13.840 -3.565 8.039 1.00 90.75 88 ASP A N 1
ATOM 641 C CA . ASP A 1 88 ? -13.629 -3.878 9.455 1.00 90.75 88 ASP A CA 1
ATOM 642 C C . ASP A 1 88 ? -12.151 -4.190 9.773 1.00 90.75 88 ASP A C 1
ATOM 644 O O . ASP A 1 88 ? -11.803 -5.281 10.237 1.00 90.75 88 ASP A O 1
ATOM 648 N N . TRP A 1 89 ? -11.257 -3.229 9.542 1.00 94.50 89 TRP A N 1
ATOM 649 C CA . TRP A 1 89 ? -9.826 -3.381 9.826 1.00 94.50 89 TRP A CA 1
ATOM 650 C C . TRP A 1 89 ? -9.541 -3.562 11.318 1.00 94.50 89 TRP A C 1
ATOM 652 O O . TRP A 1 89 ? -9.921 -2.745 12.156 1.00 94.50 89 TRP A O 1
ATOM 662 N N . GLN A 1 90 ? -8.809 -4.623 11.653 1.00 94.75 90 GLN A N 1
ATOM 663 C CA . GLN A 1 90 ? -8.421 -4.941 13.026 1.00 94.75 90 GLN A CA 1
ATOM 664 C C . GLN A 1 90 ? -6.918 -4.770 13.212 1.00 94.75 90 GLN A C 1
ATOM 666 O O . GLN A 1 90 ? -6.129 -5.380 12.484 1.00 94.75 90 GLN A O 1
ATOM 671 N N .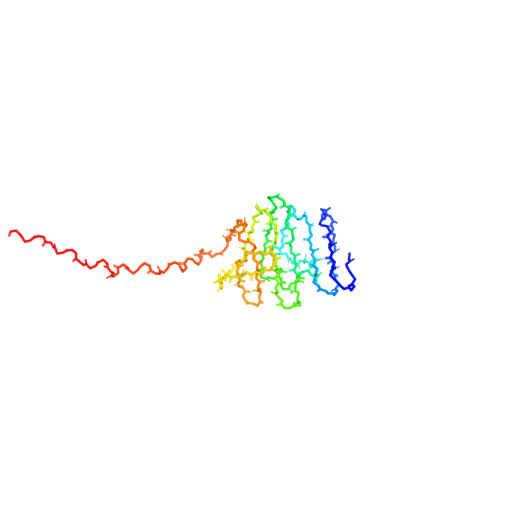 GLN A 1 91 ? -6.516 -3.990 14.216 1.00 95.50 91 GLN A N 1
ATOM 672 C CA . GLN A 1 91 ? -5.110 -3.851 14.585 1.00 95.50 91 GLN A CA 1
ATOM 673 C C . GLN A 1 91 ? -4.575 -5.178 15.137 1.00 95.50 91 GLN A C 1
ATOM 675 O O . GLN A 1 91 ? -5.121 -5.729 16.090 1.00 95.50 91 GLN A O 1
ATOM 680 N N . GLN A 1 92 ? -3.481 -5.670 14.561 1.00 94.44 92 GLN A N 1
ATOM 681 C CA . GLN A 1 92 ? -2.830 -6.918 14.972 1.00 94.44 92 GLN A CA 1
ATOM 682 C C . GLN A 1 92 ? -1.614 -6.681 15.873 1.00 94.44 92 GLN A C 1
ATOM 684 O O . GLN A 1 92 ? -1.221 -7.563 16.636 1.00 94.44 92 GLN A O 1
ATOM 689 N N . GLY A 1 93 ? -1.004 -5.495 15.801 1.00 92.38 93 GLY A N 1
ATOM 690 C CA . GLY A 1 93 ? 0.146 -5.135 16.624 1.00 92.38 93 GLY A CA 1
ATOM 691 C C . GLY A 1 93 ? 1.038 -4.091 15.967 1.00 92.38 93 GLY A C 1
ATOM 692 O O . GLY A 1 93 ? 0.591 -3.318 15.122 1.00 92.38 93 GLY A O 1
ATOM 693 N N . GLN A 1 94 ? 2.307 -4.078 16.371 1.00 93.06 94 GLN A N 1
ATOM 694 C CA . GLN A 1 94 ? 3.341 -3.201 15.826 1.00 93.06 94 GLN A CA 1
ATOM 695 C C . GLN A 1 94 ? 4.560 -4.023 15.399 1.00 93.06 94 GLN A C 1
ATOM 697 O O . GLN A 1 94 ? 4.889 -5.039 16.021 1.00 93.06 94 GLN A O 1
ATOM 702 N N . ARG A 1 95 ? 5.251 -3.566 14.356 1.00 90.44 95 ARG A N 1
ATOM 703 C CA . ARG A 1 95 ? 6.510 -4.128 13.857 1.00 90.44 95 ARG A CA 1
ATOM 704 C C . ARG A 1 95 ? 7.522 -3.004 13.684 1.00 90.44 95 ARG A C 1
ATOM 706 O O . ARG A 1 95 ? 7.168 -1.921 13.245 1.00 90.44 95 ARG A O 1
ATOM 713 N N . LYS A 1 96 ? 8.786 -3.280 13.986 1.00 92.19 96 LYS A N 1
ATOM 714 C CA . LYS A 1 96 ? 9.904 -2.397 13.656 1.00 92.19 96 LYS A CA 1
ATOM 715 C C . LYS A 1 96 ? 10.833 -3.102 12.680 1.00 92.19 96 LYS A C 1
ATOM 717 O O . LYS A 1 96 ? 11.179 -4.260 12.919 1.00 92.19 96 LYS A O 1
ATOM 722 N N . ASP A 1 97 ? 11.246 -2.405 11.635 1.00 88.62 97 ASP A N 1
ATOM 723 C CA . ASP A 1 97 ? 12.273 -2.855 10.697 1.00 88.62 97 ASP A CA 1
ATOM 724 C C . ASP A 1 97 ? 13.301 -1.733 10.441 1.00 88.62 97 ASP A C 1
ATOM 726 O O . ASP A 1 97 ? 13.468 -0.846 11.286 1.00 88.62 97 ASP A O 1
ATOM 730 N N . GLU A 1 98 ? 14.085 -1.847 9.366 1.00 88.25 98 GLU A N 1
ATOM 731 C CA . GLU A 1 98 ? 15.120 -0.867 9.006 1.00 88.25 98 GLU A CA 1
ATOM 732 C C . GLU A 1 98 ? 14.524 0.459 8.514 1.00 88.25 98 GLU A C 1
ATOM 734 O O . GLU A 1 98 ? 15.189 1.489 8.640 1.00 88.25 98 GLU A O 1
ATOM 739 N N . ASP A 1 99 ? 13.276 0.438 8.039 1.00 84.50 99 ASP A N 1
ATOM 740 C CA . ASP A 1 99 ? 12.625 1.574 7.391 1.00 84.50 99 ASP A CA 1
ATOM 741 C C . ASP A 1 99 ? 11.759 2.374 8.365 1.00 84.50 99 ASP A C 1
ATOM 743 O O . ASP A 1 99 ? 11.610 3.579 8.207 1.00 84.50 99 ASP A O 1
ATOM 747 N N . GLY A 1 100 ? 11.252 1.752 9.436 1.00 89.62 100 GLY A N 1
ATOM 748 C CA . GLY A 1 100 ? 10.453 2.484 10.413 1.00 89.62 100 GLY A CA 1
ATOM 749 C C . GLY A 1 100 ? 9.776 1.638 11.485 1.00 89.62 100 GLY A C 1
ATOM 750 O O . GLY A 1 100 ? 10.053 0.449 11.681 1.00 89.62 100 GLY A O 1
ATOM 751 N N . ASN A 1 101 ? 8.879 2.295 12.222 1.00 94.38 101 ASN A N 1
ATOM 752 C CA . ASN A 1 101 ? 7.916 1.628 13.090 1.00 94.38 101 ASN A CA 1
ATOM 753 C C . ASN A 1 101 ? 6.579 1.584 12.356 1.00 94.38 101 ASN A C 1
ATOM 755 O O . ASN A 1 101 ? 6.090 2.617 11.915 1.00 94.38 101 ASN A O 1
ATOM 759 N N . PHE A 1 102 ? 5.980 0.404 12.279 1.00 95.50 102 PHE A N 1
ATOM 760 C CA . PHE A 1 102 ? 4.741 0.166 11.557 1.00 95.50 102 PHE A CA 1
ATOM 761 C C . PHE A 1 102 ? 3.676 -0.386 12.492 1.00 95.50 102 PHE A C 1
ATOM 763 O O . PHE A 1 102 ? 3.942 -1.272 13.312 1.00 95.50 102 PHE A O 1
ATOM 770 N N . ILE A 1 103 ? 2.450 0.089 12.322 1.00 96.12 103 ILE A N 1
ATOM 771 C CA . ILE A 1 103 ? 1.250 -0.511 12.884 1.00 96.12 103 ILE A CA 1
ATOM 772 C C . ILE A 1 103 ? 0.679 -1.493 11.858 1.00 96.12 103 ILE A C 1
ATOM 774 O O . ILE A 1 103 ? 0.540 -1.168 10.680 1.00 96.12 103 ILE A O 1
ATOM 778 N N . LEU A 1 104 ? 0.358 -2.707 12.304 1.00 96.69 104 LEU A N 1
ATOM 779 C CA . LEU A 1 104 ? -0.193 -3.758 11.453 1.00 96.69 104 LEU A CA 1
ATOM 780 C C . LEU A 1 104 ? -1.710 -3.845 11.603 1.00 96.69 104 LEU A C 1
ATOM 782 O O . LEU A 1 104 ? -2.211 -3.976 12.723 1.00 96.69 104 LEU A O 1
ATOM 786 N N . TYR A 1 105 ? -2.417 -3.867 10.477 1.00 97.31 105 TYR A N 1
ATOM 787 C CA . TYR A 1 105 ? -3.861 -4.072 10.397 1.00 97.31 105 TYR A CA 1
ATOM 788 C C . TYR A 1 105 ? -4.196 -5.208 9.435 1.00 97.31 105 TYR A C 1
ATOM 790 O O . TYR A 1 105 ? -3.487 -5.433 8.457 1.00 97.31 105 TYR A O 1
ATOM 798 N N . THR A 1 106 ? -5.300 -5.903 9.692 1.00 97.00 106 THR A N 1
ATOM 799 C CA . THR A 1 106 ? -5.836 -6.921 8.778 1.00 97.00 106 THR A CA 1
ATOM 800 C C . THR A 1 106 ? -7.331 -6.750 8.571 1.00 97.00 106 THR A C 1
ATOM 802 O O . THR A 1 106 ? -8.054 -6.486 9.536 1.00 97.00 106 THR A O 1
ATOM 805 N N . ALA A 1 107 ? -7.785 -6.987 7.345 1.00 95.62 107 ALA A N 1
ATOM 806 C CA . ALA A 1 107 ? -9.186 -7.141 6.973 1.00 95.62 107 ALA A CA 1
ATOM 807 C C . ALA A 1 107 ? -9.290 -8.334 6.014 1.00 95.62 107 ALA A C 1
ATOM 809 O O . ALA A 1 107 ? -8.692 -8.330 4.937 1.00 95.62 107 ALA A O 1
ATOM 810 N N . GLY A 1 108 ? -9.984 -9.396 6.435 1.00 94.56 108 GLY A N 1
ATOM 811 C CA . GLY A 1 108 ? -9.986 -10.673 5.717 1.00 94.56 108 GLY A CA 1
ATOM 812 C C . GLY A 1 108 ? -8.565 -11.182 5.442 1.00 94.56 108 GLY A C 1
ATOM 813 O O . GLY A 1 108 ? -7.797 -11.388 6.379 1.00 94.56 108 GLY A O 1
ATOM 814 N N . ASP A 1 109 ? -8.228 -11.366 4.163 1.00 95.62 109 ASP A N 1
ATOM 815 C CA . ASP A 1 109 ? -6.905 -11.830 3.716 1.00 95.62 109 ASP A CA 1
ATOM 816 C C . ASP A 1 109 ? -5.910 -10.686 3.441 1.00 95.62 109 ASP A C 1
ATOM 818 O O . ASP A 1 109 ? -4.749 -10.956 3.132 1.00 95.62 109 ASP A O 1
ATOM 822 N N . ALA A 1 110 ? -6.344 -9.422 3.520 1.00 97.38 110 ALA A N 1
ATOM 823 C CA . ALA A 1 110 ? -5.486 -8.263 3.300 1.00 97.38 110 ALA A CA 1
ATOM 824 C C . ALA A 1 110 ? -4.758 -7.852 4.581 1.00 97.38 110 ALA A C 1
ATOM 826 O O . ALA A 1 110 ? -5.326 -7.851 5.677 1.00 97.38 110 ALA A O 1
ATOM 827 N N . THR A 1 111 ? -3.506 -7.437 4.420 1.00 97.81 111 THR A N 1
ATOM 828 C CA . THR A 1 111 ? -2.660 -6.898 5.482 1.00 97.81 111 THR A CA 1
ATOM 829 C C . THR A 1 111 ? -2.162 -5.511 5.097 1.00 97.81 111 THR A C 1
ATOM 831 O O . THR A 1 111 ? -1.671 -5.296 3.991 1.00 97.81 111 THR A O 1
ATOM 834 N N . LEU A 1 112 ? -2.241 -4.580 6.042 1.00 98.00 112 LEU A N 1
ATOM 835 C CA . LEU A 1 112 ? -1.642 -3.255 5.952 1.00 98.00 112 LEU A CA 1
ATOM 836 C C . LEU A 1 112 ? -0.544 -3.109 7.000 1.00 98.00 112 LEU A C 1
ATOM 838 O O . LEU A 1 112 ? -0.747 -3.444 8.168 1.00 98.00 112 LEU A O 1
ATOM 842 N N . ALA A 1 113 ? 0.602 -2.577 6.585 1.00 97.25 113 ALA A N 1
ATOM 843 C CA . ALA A 1 113 ? 1.650 -2.091 7.473 1.00 97.25 113 ALA A CA 1
ATOM 844 C C . ALA A 1 113 ? 1.787 -0.580 7.279 1.00 97.25 113 ALA A C 1
ATOM 846 O O . ALA A 1 113 ? 2.303 -0.142 6.258 1.00 97.25 113 ALA A O 1
ATOM 847 N N . ILE A 1 114 ? 1.304 0.211 8.233 1.00 97.31 114 ILE A N 1
ATOM 848 C CA . ILE A 1 114 ? 1.252 1.676 8.129 1.00 97.31 114 ILE A CA 1
ATOM 849 C C . ILE A 1 114 ? 2.318 2.265 9.042 1.00 97.31 114 ILE A C 1
ATOM 851 O O . ILE A 1 114 ? 2.347 1.922 10.225 1.00 97.31 114 ILE A O 1
ATOM 855 N N . GLU A 1 115 ? 3.198 3.110 8.513 1.00 96.19 115 GLU A N 1
ATOM 856 C CA . GLU A 1 115 ? 4.188 3.820 9.321 1.00 96.19 115 GLU A CA 1
ATOM 857 C C . GLU A 1 115 ? 3.499 4.644 10.431 1.00 96.19 115 GLU A C 1
ATOM 859 O O . GLU A 1 115 ? 2.495 5.316 10.201 1.00 96.19 115 GLU A O 1
ATOM 864 N N . ASP A 1 116 ? 4.016 4.565 11.663 1.00 93.06 116 ASP A N 1
ATOM 865 C CA . ASP A 1 116 ? 3.415 5.133 12.892 1.00 93.06 116 ASP A CA 1
ATOM 866 C C . ASP A 1 116 ? 3.337 6.677 12.882 1.00 93.06 116 ASP A C 1
ATOM 868 O O . ASP A 1 116 ? 2.744 7.285 13.769 1.00 93.06 116 ASP A O 1
ATOM 872 N N . SER A 1 117 ? 3.946 7.328 11.886 1.00 92.19 117 SER A N 1
ATOM 873 C CA . SER A 1 117 ? 3.889 8.776 11.651 1.00 92.19 117 SER A CA 1
ATOM 874 C C . SER A 1 117 ? 2.569 9.246 11.023 1.00 92.19 117 SER A C 1
ATOM 876 O O . SER A 1 117 ? 2.315 10.451 10.994 1.00 92.19 117 SER A O 1
ATOM 878 N N . HIS A 1 118 ? 1.747 8.333 10.499 1.00 94.56 118 HIS A N 1
ATOM 879 C CA . HIS A 1 118 ? 0.527 8.675 9.777 1.00 94.56 118 HIS A CA 1
ATOM 880 C C . HIS A 1 118 ? -0.716 8.783 10.665 1.00 94.56 118 HIS A C 1
ATOM 882 O O . HIS A 1 118 ? -0.899 8.033 11.626 1.00 94.56 118 HIS A O 1
ATOM 888 N N . ASP A 1 119 ? -1.642 9.650 10.255 1.00 95.44 119 ASP A N 1
ATOM 889 C CA . ASP A 1 119 ? -2.993 9.679 10.806 1.00 95.44 119 ASP A CA 1
ATOM 890 C C . ASP A 1 119 ? -3.857 8.591 10.149 1.00 95.44 119 ASP A C 1
ATOM 892 O O . ASP A 1 119 ? -3.856 8.424 8.927 1.00 95.44 119 ASP A O 1
ATOM 896 N N . ILE A 1 120 ? -4.639 7.862 10.950 1.00 95.00 120 ILE A N 1
ATOM 897 C CA . ILE A 1 120 ? -5.519 6.785 10.471 1.00 95.00 120 ILE A CA 1
ATOM 898 C C . ILE A 1 120 ? -6.967 7.108 10.833 1.00 95.00 120 ILE A C 1
ATOM 900 O O . ILE A 1 120 ? -7.292 7.386 11.989 1.00 95.00 120 ILE A O 1
ATOM 904 N N . VAL A 1 121 ? -7.855 7.027 9.844 1.00 95.25 121 VAL A N 1
ATOM 905 C CA . VAL A 1 121 ? -9.289 7.283 9.985 1.00 95.25 121 VAL A CA 1
ATOM 906 C C . VAL A 1 121 ? -10.075 6.068 9.500 1.00 95.25 121 VAL A C 1
ATOM 908 O O . VAL A 1 121 ? -10.112 5.772 8.309 1.00 95.25 121 VAL A O 1
ATOM 911 N N . PHE A 1 122 ? -10.755 5.379 10.414 1.00 93.19 122 PHE A N 1
ATOM 912 C CA . PHE A 1 122 ? -11.685 4.302 10.066 1.00 93.19 122 PHE A CA 1
ATOM 913 C C . PHE A 1 122 ? -13.035 4.904 9.669 1.00 93.19 122 PHE A C 1
ATOM 915 O O . PHE A 1 122 ? -13.634 5.662 10.435 1.00 93.19 122 PHE A O 1
ATOM 922 N N . LEU A 1 123 ? -13.493 4.602 8.457 1.00 87.25 123 LEU A N 1
ATOM 923 C CA . LEU A 1 123 ? -14.713 5.160 7.870 1.00 87.25 123 LEU A CA 1
ATOM 924 C C . LEU A 1 123 ? -15.947 4.279 8.113 1.00 87.25 123 LEU A C 1
ATOM 926 O O . LEU A 1 123 ? -17.073 4.781 8.138 1.00 87.25 123 LEU A O 1
ATOM 930 N N . THR A 1 124 ? -15.746 2.982 8.346 1.00 70.12 124 THR A N 1
ATOM 931 C CA . THR A 1 124 ? -16.795 2.019 8.697 1.00 70.12 124 THR A CA 1
ATOM 932 C C . THR A 1 124 ? -16.349 1.171 9.880 1.00 70.12 124 THR A C 1
ATOM 934 O O . THR A 1 124 ? -15.199 0.752 9.932 1.00 70.12 124 THR A O 1
ATOM 937 N N . GLY A 1 125 ? -17.266 0.903 10.809 1.00 50.34 125 GLY A N 1
ATOM 938 C CA . GLY A 1 125 ? -16.970 0.169 12.036 1.00 50.34 125 GLY A CA 1
ATOM 939 C C . GLY A 1 125 ? -16.456 1.111 13.116 1.00 50.34 125 GLY A C 1
ATOM 940 O O . GLY A 1 125 ? -15.520 1.881 12.909 1.00 50.34 125 GLY A O 1
ATOM 941 N N . GLU A 1 126 ? -17.110 1.104 14.278 1.00 43.09 126 GLU A N 1
ATOM 942 C CA . GLU A 1 126 ? -16.536 1.748 15.451 1.00 43.09 126 GLU A CA 1
ATOM 943 C C . GLU A 1 126 ? -15.104 1.256 15.607 1.00 43.09 126 GLU A C 1
ATOM 945 O O . GLU A 1 126 ? -14.857 0.049 15.543 1.00 43.09 126 GLU A O 1
ATOM 950 N N . VAL A 1 127 ? -14.181 2.207 15.771 1.00 50.75 127 VAL A N 1
ATOM 951 C CA . VAL A 1 127 ? -12.792 1.940 16.128 1.00 50.75 127 VAL A CA 1
ATOM 952 C C . VAL A 1 127 ? -12.816 0.808 17.139 1.00 50.75 127 VAL A C 1
ATOM 954 O O . VAL A 1 127 ? -13.401 0.955 18.214 1.00 50.75 127 VAL A O 1
ATOM 957 N N . GLY A 1 128 ? -12.223 -0.327 16.775 1.00 46.25 128 GLY A N 1
ATOM 958 C CA . GLY A 1 128 ? -11.960 -1.420 17.688 1.00 46.25 128 GLY A CA 1
ATOM 959 C C . GLY A 1 128 ? -10.966 -0.946 18.737 1.00 46.25 128 GLY A C 1
ATOM 960 O O . GLY A 1 128 ? -9.829 -1.403 18.777 1.00 46.25 128 GLY A O 1
ATOM 961 N N . THR A 1 129 ? -11.378 -0.030 19.616 1.00 44.00 129 THR A N 1
ATOM 962 C CA . THR A 1 129 ? -10.736 0.165 20.896 1.00 44.00 129 THR A CA 1
ATOM 963 C C . THR A 1 129 ? -11.074 -1.077 21.703 1.00 44.00 129 THR A C 1
ATOM 965 O O . THR A 1 129 ? -11.910 -1.060 22.600 1.00 44.00 129 THR A O 1
ATOM 968 N N . SER A 1 130 ? -10.347 -2.160 21.451 1.00 48.28 130 SER A N 1
ATOM 969 C CA . SER A 1 130 ? -9.926 -3.009 22.554 1.00 48.28 130 SER A CA 1
ATOM 970 C C . SER A 1 130 ? -8.857 -2.254 23.360 1.00 48.28 130 SER A C 1
ATOM 972 O O . SER A 1 130 ? -7.740 -2.725 23.552 1.00 48.28 130 SER A O 1
ATOM 974 N N . LEU A 1 131 ? -9.200 -1.064 23.859 1.00 47.25 131 LEU A N 1
ATOM 975 C CA . LEU A 1 131 ? -8.720 -0.659 25.166 1.00 47.25 131 LEU A CA 1
ATOM 976 C C . LEU A 1 131 ? -9.739 -1.288 26.100 1.00 47.25 131 LEU A C 1
ATOM 978 O O . LEU A 1 131 ? -10.917 -0.966 25.997 1.00 47.25 131 LEU A O 1
ATOM 982 N N . GLY A 1 132 ? -9.277 -2.282 26.860 1.00 43.12 132 GLY A N 1
ATOM 983 C CA . GLY A 1 132 ? -10.080 -3.259 27.586 1.00 43.12 132 GLY A CA 1
ATOM 984 C C . GLY A 1 132 ? -11.464 -2.770 27.993 1.00 43.12 132 GLY A C 1
ATOM 985 O O . GLY A 1 132 ? -11.610 -1.696 28.568 1.00 43.12 132 GLY A O 1
ATOM 986 N N . GLN A 1 133 ? -12.457 -3.600 27.681 1.00 50.75 133 GLN A N 1
ATOM 987 C CA . GLN A 1 133 ? -13.796 -3.590 28.252 1.00 50.75 133 GLN A CA 1
ATOM 988 C C . GLN A 1 133 ? -13.776 -2.902 29.627 1.00 50.75 133 GLN A C 1
ATOM 990 O O . GLN A 1 133 ? -13.209 -3.440 30.579 1.00 50.75 133 GLN A O 1
ATOM 995 N N . PHE A 1 134 ? -14.299 -1.672 29.711 1.00 49.50 134 PHE A N 1
ATOM 996 C CA . PHE A 1 134 ? -14.492 -1.005 30.994 1.00 49.50 134 PHE A CA 1
ATOM 997 C C . PHE A 1 134 ? -15.481 -1.865 31.771 1.00 49.50 134 PHE A C 1
ATOM 999 O O . PHE A 1 134 ? -16.692 -1.821 31.549 1.00 49.50 134 PHE A O 1
ATOM 1006 N N . ASN A 1 135 ? -14.933 -2.701 32.638 1.00 51.56 135 ASN A N 1
ATOM 1007 C CA . ASN A 1 135 ? -15.670 -3.554 33.535 1.00 51.56 135 ASN A CA 1
ATOM 1008 C C . ASN A 1 135 ? -16.316 -2.648 34.593 1.00 51.56 135 ASN A C 1
ATOM 1010 O O . ASN A 1 135 ? -15.709 -2.256 35.587 1.00 51.56 135 ASN A O 1
ATOM 1014 N N . LEU A 1 136 ? -17.560 -2.233 34.329 1.00 55.53 136 LEU A N 1
ATOM 1015 C CA . LEU A 1 136 ? -18.374 -1.438 35.257 1.00 55.53 136 LEU A CA 1
ATOM 1016 C C . LEU A 1 136 ? -18.742 -2.219 36.536 1.00 55.53 136 LEU A C 1
ATOM 1018 O O . LEU A 1 136 ? -19.360 -1.658 37.435 1.00 55.53 136 LEU A O 1
ATOM 1022 N N . ASP A 1 137 ? -18.354 -3.490 36.631 1.00 59.44 137 ASP A N 1
ATOM 1023 C CA . ASP A 1 137 ? -18.447 -4.347 37.811 1.00 59.44 137 ASP A CA 1
ATOM 1024 C C . ASP A 1 137 ? -17.288 -4.156 38.811 1.00 59.44 137 ASP A C 1
ATOM 1026 O O . ASP A 1 137 ? -17.378 -4.657 39.931 1.00 59.44 137 ASP A O 1
ATOM 1030 N N . GLU A 1 138 ? -16.239 -3.391 38.477 1.00 57.53 138 GLU A N 1
ATOM 1031 C CA . GLU A 1 138 ? -15.150 -3.073 39.421 1.00 57.53 138 GLU A CA 1
ATOM 1032 C C . GLU A 1 138 ? -15.448 -1.851 40.316 1.00 57.53 138 GLU A C 1
ATOM 1034 O O . GLU A 1 138 ? -14.815 -1.666 41.359 1.00 57.53 138 GLU A O 1
ATOM 1039 N N . PHE A 1 139 ? -16.483 -1.060 40.008 1.00 56.69 139 PHE A N 1
ATOM 1040 C CA . PHE A 1 139 ? -17.032 -0.099 40.970 1.00 56.69 139 PHE A CA 1
ATOM 1041 C C . PHE A 1 139 ? -17.964 -0.825 41.941 1.00 56.69 139 PHE A C 1
ATOM 1043 O O . PHE A 1 139 ? -19.183 -0.674 41.901 1.00 56.69 139 PHE A O 1
ATOM 1050 N N . GLY A 1 140 ? -17.365 -1.642 42.809 1.00 53.78 140 GLY 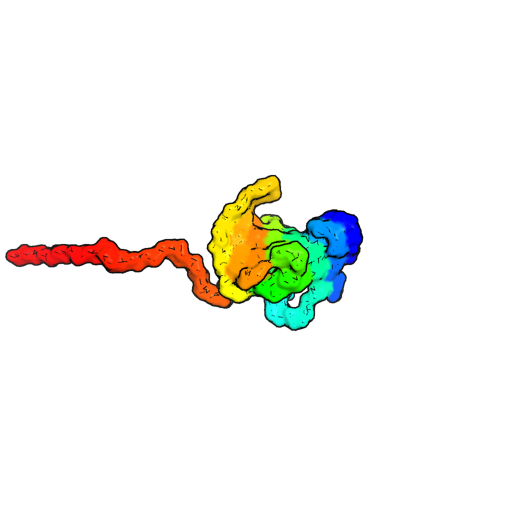A N 1
ATOM 1051 C CA . GLY A 1 140 ? -18.054 -2.226 43.950 1.00 53.78 140 GLY A CA 1
ATOM 1052 C C . GLY A 1 140 ? -18.801 -1.145 44.733 1.00 53.78 140 GLY A C 1
ATOM 1053 O O . GLY A 1 140 ? -18.260 -0.066 44.987 1.00 53.78 140 GLY A O 1
ATOM 1054 N N . ASP A 1 141 ? -20.052 -1.454 45.076 1.00 65.25 141 ASP A N 1
ATOM 1055 C CA . ASP A 1 141 ? -20.961 -0.625 45.864 1.00 65.25 141 ASP A CA 1
ATOM 1056 C C . ASP A 1 141 ? -20.228 0.148 46.965 1.00 65.25 141 ASP A C 1
ATOM 1058 O O . ASP A 1 141 ? -19.658 -0.431 47.895 1.00 65.25 141 ASP A O 1
ATOM 1062 N N . ILE A 1 142 ? -20.280 1.476 46.886 1.00 63.97 142 ILE A N 1
ATOM 1063 C CA . ILE A 1 142 ? -19.886 2.341 47.994 1.00 63.97 142 ILE A CA 1
ATOM 1064 C C . ILE A 1 142 ? -20.940 2.131 49.092 1.00 63.97 142 ILE A C 1
ATOM 1066 O O . ILE A 1 142 ? -22.111 2.441 48.851 1.00 63.97 142 ILE A O 1
ATOM 1070 N N . PRO A 1 143 ? -20.596 1.612 50.286 1.00 65.69 143 PRO A N 1
ATOM 1071 C CA . PRO A 1 143 ? -21.587 1.428 51.337 1.00 65.69 143 PRO A CA 1
ATOM 1072 C C . PRO A 1 143 ? -22.180 2.785 51.722 1.00 65.69 143 PRO A C 1
ATOM 1074 O O . PRO A 1 143 ? -21.440 3.733 52.000 1.00 65.69 143 PRO A O 1
ATOM 1077 N N . LEU A 1 144 ? -23.511 2.883 51.747 1.00 64.81 144 LEU A N 1
ATOM 1078 C CA . LEU A 1 144 ? -24.194 4.062 52.278 1.00 64.81 144 LEU A CA 1
ATOM 1079 C C . LEU A 1 144 ? -23.815 4.242 53.761 1.00 64.81 144 LEU A C 1
ATOM 1081 O O . LEU A 1 144 ? -23.771 3.249 54.495 1.00 64.81 144 LEU A O 1
ATOM 1085 N N . PRO A 1 145 ? -23.540 5.475 54.223 1.00 58.81 145 PRO A N 1
ATOM 1086 C CA . PRO A 1 145 ? -23.256 5.718 55.629 1.00 58.81 145 PRO A CA 1
ATOM 1087 C C . PRO A 1 145 ? -24.485 5.358 56.469 1.00 58.81 145 PRO A C 1
ATOM 1089 O O . PRO A 1 145 ? -25.609 5.728 56.138 1.00 58.81 145 PRO A O 1
ATOM 1092 N N . SER A 1 146 ? -24.263 4.608 57.545 1.00 72.00 146 SER A N 1
ATOM 1093 C CA . SER A 1 146 ? -25.276 4.329 58.559 1.00 72.00 146 SER A CA 1
ATOM 1094 C C . SER A 1 146 ? -25.630 5.618 59.304 1.00 72.00 146 SER A C 1
ATOM 1096 O O . SER A 1 146 ? -24.718 6.252 59.843 1.00 72.00 146 SER A O 1
ATOM 1098 N N . ASP A 1 147 ? -26.919 5.967 59.320 1.00 69.75 147 ASP A N 1
ATOM 1099 C CA . ASP A 1 147 ? -27.501 7.027 60.162 1.00 69.75 147 ASP A CA 1
ATOM 1100 C C . ASP A 1 147 ? -27.208 6.825 61.662 1.00 69.75 147 ASP A C 1
ATOM 1102 O O . ASP A 1 147 ? -27.221 5.657 62.129 1.00 69.75 147 ASP A O 1
#

pLDDT: mean 86.52, std 15.18, range [43.09, 98.19]

Sequence (147 aa):
MGGLGDDIIWWSLGDDFIDGGGGTDTLAGIQLLNLAESETINIKGIEIFQLADAGEVVLDQAAILAIAPDGNILRIEGDNGTIYLNDDWQQQGQRKDEDGNFILYTAGDATLAIEDSHDIVFLTGEVGTSLGQFNLDEFGDIPLPSD

Foldseek 3Di:
DADAEEEEAEDDDPPPAADNYYYAYEHEAAQEEEDPPDPDDRAANHQEYHYDAQREYEDEQVNLCHHNVPQQHHEYDDAAYEYEYEADKDWPAWDDDPRAIWTWIDHVSHIYTYHPRYHYHYPDDDPPPPPPDPPPVVPPDDDDDDD

Radius of gyration: 19.64 Å; chains: 1; bounding box: 43×27×77 Å